Protein AF-A0A099CV75-F1 (afdb_monomer_lite)

Radius of gyration: 16.59 Å; chains: 1; bounding box: 44×40×40 Å

Foldseek 3Di:
DVVVVVVVVVVVVQLVVLLVVLLVLLVLLLVLCCVVVVFDWDSVLSSVLSSVLSSVVVVVVVVCCVVPPPVQDDQPVVNVVDPVSVVVVVVSLVSQLVSQQPRIATPVRHTDDSVSSNVSSVVVVVVVCVVSVVVPD

Secondary structure (DSSP, 8-state):
-HHHHHHHHHHHHHHHHHHHHHHHHHHHHHHHHHHHH-S---HHHHHHHHHHHHHHHHHHHHHHHHHH-GGG---HHHHTTSHHHHHHHHHHHHHHHHHHHHH-B-TTSSBPPHHHHHHHHHHHHHHHHHHHHHTT-

Sequence (137 aa):
MSSLLAISSSLVYLILADSVVALLLALICWGLLRWNTRCPVPFNRVYLACLLWALAASAVTLGLISLGGKQAVGPGHQLLASGWIRVAVLLDMLLGVALLWRLVPRGDGHRITLGNACLCVGVIAVLALIPLAGFSR

pLDDT: mean 82.88, std 13.22, range [44.44, 95.56]

Organism: NCBI:txid1543381

Structure (mmCIF, N/CA/C/O backbone):
data_AF-A0A099CV75-F1
#
_entry.id   AF-A0A099CV75-F1
#
loop_
_atom_site.group_PDB
_atom_site.id
_atom_site.type_symbol
_atom_site.label_atom_id
_atom_site.label_alt_id
_atom_site.label_comp_id
_atom_site.label_asym_id
_atom_site.label_entity_id
_atom_site.label_seq_id
_atom_site.pdbx_PDB_ins_code
_atom_site.Cartn_x
_atom_site.Cartn_y
_atom_site.Cartn_z
_atom_site.occupancy
_atom_site.B_iso_or_equiv
_atom_site.auth_seq_id
_atom_site.auth_comp_id
_atom_site.auth_asym_id
_atom_site.auth_atom_id
_atom_site.pdbx_PDB_model_num
ATOM 1 N N . MET A 1 1 ? 28.581 -16.524 -0.856 1.00 60.50 1 MET A N 1
ATOM 2 C CA . MET A 1 1 ? 28.600 -15.737 0.402 1.00 60.50 1 MET A CA 1
ATOM 3 C C . MET A 1 1 ? 28.364 -14.248 0.158 1.00 60.50 1 MET A C 1
ATOM 5 O O . MET A 1 1 ? 27.519 -13.678 0.833 1.00 60.50 1 MET A O 1
ATOM 9 N N . SER A 1 2 ? 29.005 -13.635 -0.842 1.00 80.88 2 SER A N 1
ATOM 10 C CA . SER A 1 2 ? 28.779 -12.232 -1.239 1.00 80.88 2 SER A CA 1
ATOM 11 C C . SER A 1 2 ? 27.324 -11.899 -1.607 1.00 80.88 2 SER A C 1
ATOM 13 O O . SER A 1 2 ? 26.816 -10.863 -1.192 1.00 80.88 2 SER A O 1
ATOM 15 N N . SER A 1 3 ? 26.620 -12.788 -2.314 1.00 84.94 3 SER A N 1
ATOM 16 C CA . SER A 1 3 ? 25.240 -12.536 -2.765 1.00 84.94 3 SER A CA 1
ATOM 17 C C . SER A 1 3 ? 24.230 -12.428 -1.618 1.00 84.94 3 SER A C 1
ATOM 19 O O . SER A 1 3 ? 23.338 -11.590 -1.666 1.00 84.94 3 SER A O 1
ATOM 21 N N . LEU A 1 4 ? 24.387 -13.232 -0.561 1.00 87.12 4 LEU A N 1
ATOM 22 C CA . LEU A 1 4 ? 23.509 -13.179 0.615 1.00 87.12 4 LEU A CA 1
ATOM 23 C C . LEU A 1 4 ? 23.704 -11.877 1.400 1.00 87.12 4 LEU A C 1
ATOM 25 O O . LEU A 1 4 ? 22.722 -11.242 1.783 1.00 87.12 4 LEU A O 1
ATOM 29 N N . LEU A 1 5 ? 24.957 -11.436 1.572 1.00 89.56 5 LEU A N 1
ATOM 30 C CA . LEU A 1 5 ? 25.247 -10.134 2.175 1.00 89.56 5 LEU A CA 1
ATOM 31 C C . LEU A 1 5 ? 24.641 -8.993 1.349 1.00 89.56 5 LEU A C 1
ATOM 33 O O . LEU A 1 5 ? 23.965 -8.136 1.912 1.00 89.56 5 LEU A O 1
ATOM 37 N N . ALA A 1 6 ? 24.815 -9.016 0.026 1.00 88.62 6 ALA A N 1
ATOM 38 C CA . ALA A 1 6 ? 24.278 -7.985 -0.859 1.00 88.62 6 ALA A CA 1
ATOM 39 C C . ALA A 1 6 ? 22.741 -7.904 -0.807 1.00 88.62 6 ALA A C 1
ATOM 41 O O . ALA A 1 6 ? 22.189 -6.808 -0.692 1.00 88.62 6 ALA A O 1
ATOM 42 N N . ILE A 1 7 ? 22.050 -9.052 -0.824 1.00 89.12 7 ILE A N 1
ATOM 43 C CA . ILE A 1 7 ? 20.584 -9.103 -0.720 1.00 89.12 7 ILE A CA 1
ATOM 44 C C . ILE A 1 7 ? 20.132 -8.573 0.641 1.00 89.12 7 ILE A C 1
ATOM 46 O O . ILE A 1 7 ? 19.272 -7.701 0.690 1.00 89.12 7 ILE A O 1
ATOM 50 N N . SER A 1 8 ? 20.735 -9.044 1.738 1.00 89.81 8 SER A N 1
ATOM 51 C CA . SER A 1 8 ? 20.357 -8.614 3.092 1.00 89.81 8 SER A CA 1
ATOM 52 C C . SER A 1 8 ? 20.574 -7.114 3.319 1.00 89.81 8 SER A C 1
ATOM 54 O O . SER A 1 8 ? 19.682 -6.438 3.825 1.00 89.81 8 SER A O 1
ATOM 56 N N . SER A 1 9 ? 21.707 -6.568 2.870 1.00 90.88 9 SER A N 1
ATOM 57 C CA . SER A 1 9 ? 22.010 -5.138 2.962 1.00 90.88 9 SER A CA 1
ATOM 58 C C . SER A 1 9 ? 21.027 -4.294 2.147 1.00 90.88 9 SER A C 1
ATOM 60 O O . SER A 1 9 ? 20.534 -3.282 2.644 1.00 90.88 9 SER A O 1
ATOM 62 N N . SER A 1 10 ? 20.673 -4.745 0.940 1.00 86.69 10 SER A N 1
ATOM 63 C CA . SER A 1 10 ? 19.683 -4.063 0.097 1.00 86.69 10 SER A CA 1
ATOM 64 C C . SER A 1 10 ? 18.287 -4.091 0.723 1.00 86.69 10 SER A C 1
ATOM 66 O O . SER A 1 10 ? 17.586 -3.084 0.708 1.00 86.69 10 SER A O 1
ATOM 68 N N . LEU A 1 11 ? 17.893 -5.217 1.328 1.00 87.38 11 LEU A N 1
ATOM 69 C CA . LEU A 1 11 ? 16.610 -5.368 2.023 1.00 87.38 11 LEU A CA 1
ATOM 70 C C . LEU A 1 11 ? 16.507 -4.421 3.222 1.00 87.38 11 LEU A C 1
ATOM 72 O O . LEU A 1 11 ? 15.498 -3.743 3.392 1.00 87.38 11 LEU A O 1
ATOM 76 N N . VAL A 1 12 ? 17.573 -4.335 4.021 1.00 92.00 12 VAL A N 1
ATOM 77 C CA . VAL A 1 12 ? 17.652 -3.401 5.151 1.00 92.00 12 VAL A CA 1
ATOM 78 C C . VAL A 1 12 ? 17.556 -1.959 4.657 1.00 92.00 12 VAL A C 1
ATOM 80 O O . VAL A 1 12 ? 16.776 -1.186 5.205 1.00 92.00 12 VAL A O 1
ATOM 83 N N . TYR A 1 13 ? 18.283 -1.605 3.596 1.00 90.31 13 TYR A N 1
ATOM 84 C CA . TYR A 1 13 ? 18.211 -0.267 3.011 1.00 90.31 13 TYR A CA 1
ATOM 85 C C . TYR A 1 13 ? 16.791 0.091 2.553 1.00 90.31 13 TYR A C 1
ATOM 87 O O . TYR A 1 13 ? 16.309 1.176 2.875 1.00 90.31 13 TYR A O 1
ATOM 95 N N . LEU A 1 14 ? 16.101 -0.830 1.871 1.00 87.00 14 LEU A N 1
ATOM 96 C CA . LEU A 1 14 ? 14.718 -0.623 1.436 1.00 87.00 14 LEU A CA 1
ATOM 97 C C . LEU A 1 14 ? 13.782 -0.392 2.617 1.00 87.00 14 LEU A C 1
ATOM 99 O O . LEU A 1 14 ? 13.032 0.576 2.616 1.00 87.00 14 LEU A O 1
ATOM 103 N N . ILE A 1 15 ? 13.888 -1.213 3.664 1.00 91.50 15 ILE A N 1
ATOM 104 C CA . ILE A 1 15 ? 13.067 -1.058 4.869 1.00 91.50 15 ILE A CA 1
ATOM 105 C C . ILE A 1 15 ? 13.304 0.305 5.529 1.00 91.50 15 ILE A C 1
ATOM 107 O O . ILE A 1 15 ? 12.344 0.961 5.931 1.00 91.50 15 ILE A O 1
ATOM 111 N N . LEU A 1 16 ? 14.560 0.752 5.640 1.00 91.62 16 LEU A N 1
ATOM 112 C CA . LEU A 1 16 ? 14.860 2.063 6.219 1.00 91.62 16 LEU A CA 1
ATOM 113 C C . LEU A 1 16 ? 14.316 3.211 5.362 1.00 91.62 16 LEU A C 1
ATOM 115 O O . LEU A 1 16 ? 13.737 4.149 5.913 1.00 91.62 16 LEU A O 1
ATOM 119 N N . ALA A 1 17 ? 14.487 3.140 4.042 1.00 88.06 17 ALA A N 1
ATOM 120 C CA . ALA A 1 17 ? 13.997 4.162 3.125 1.00 88.06 17 ALA A CA 1
ATOM 121 C C . ALA A 1 17 ? 12.459 4.248 3.145 1.00 88.06 17 ALA A C 1
ATOM 123 O O . ALA A 1 17 ? 11.900 5.333 3.328 1.00 88.06 17 ALA A O 1
ATOM 124 N N . ASP A 1 18 ? 11.778 3.103 3.049 1.00 90.94 18 ASP A N 1
ATOM 125 C CA . ASP A 1 18 ? 10.316 3.026 3.075 1.00 90.94 18 ASP A CA 1
ATOM 126 C C . ASP A 1 18 ? 9.734 3.398 4.442 1.00 90.94 18 ASP A C 1
ATOM 128 O O . ASP A 1 18 ? 8.623 3.910 4.509 1.00 90.94 18 ASP A O 1
ATOM 132 N N . SER A 1 19 ? 10.474 3.225 5.541 1.00 92.44 19 SER A N 1
ATOM 133 C CA . SER A 1 19 ? 10.004 3.582 6.886 1.00 92.44 19 SER A CA 1
ATOM 134 C C . SER A 1 19 ? 9.641 5.064 7.023 1.00 92.44 19 SER A C 1
ATOM 136 O O . SER A 1 19 ? 8.613 5.398 7.619 1.00 92.44 19 SER A O 1
ATOM 138 N N . VAL A 1 20 ? 10.441 5.961 6.437 1.00 92.00 20 VAL A N 1
ATOM 139 C CA . VAL A 1 20 ? 10.190 7.412 6.491 1.00 92.00 20 VAL A CA 1
ATOM 140 C C . VAL A 1 20 ? 8.949 7.772 5.674 1.00 92.00 20 VAL A C 1
ATOM 142 O O . VAL A 1 20 ? 8.083 8.512 6.144 1.00 92.00 20 VAL A O 1
ATOM 145 N N . VAL A 1 21 ? 8.831 7.206 4.471 1.00 89.06 21 VAL A N 1
ATOM 146 C CA . VAL A 1 21 ? 7.671 7.403 3.590 1.00 89.06 21 VAL A CA 1
ATOM 147 C C . VAL A 1 21 ? 6.406 6.854 4.251 1.00 89.06 21 VAL A C 1
ATOM 149 O O . VAL A 1 21 ? 5.396 7.552 4.356 1.00 89.06 21 VAL A O 1
ATOM 152 N N . ALA A 1 22 ? 6.480 5.637 4.785 1.00 92.75 22 ALA A N 1
ATOM 153 C CA . ALA A 1 22 ? 5.396 4.983 5.501 1.00 92.75 22 ALA A CA 1
ATOM 154 C C . ALA A 1 22 ? 4.940 5.783 6.722 1.00 92.75 22 ALA A C 1
ATOM 156 O O . ALA A 1 22 ? 3.741 5.841 6.983 1.00 92.75 22 ALA A O 1
ATOM 157 N N . LEU A 1 23 ? 5.854 6.435 7.449 1.00 94.25 23 LEU A N 1
ATOM 158 C CA . LEU A 1 23 ? 5.511 7.288 8.587 1.00 94.25 23 LEU A CA 1
ATOM 159 C C . LEU A 1 23 ? 4.646 8.482 8.162 1.00 94.25 23 LEU A C 1
ATOM 161 O O . LEU A 1 23 ? 3.630 8.762 8.802 1.00 94.25 23 LEU A O 1
ATOM 165 N N . LEU A 1 24 ? 5.011 9.158 7.069 1.00 93.06 24 LEU A N 1
ATOM 166 C CA . LEU A 1 24 ? 4.239 10.282 6.529 1.00 93.06 24 LEU A CA 1
ATOM 167 C C . LEU A 1 24 ? 2.852 9.826 6.059 1.00 93.06 24 LEU A C 1
ATOM 169 O O . LEU A 1 24 ? 1.839 10.418 6.438 1.00 93.06 24 LEU A O 1
ATOM 173 N N . LEU A 1 25 ? 2.796 8.725 5.304 1.00 92.62 25 LEU A N 1
ATOM 174 C CA . LEU A 1 25 ? 1.543 8.107 4.860 1.00 92.62 25 LEU A CA 1
ATOM 175 C C . LEU A 1 25 ? 0.661 7.704 6.050 1.00 92.62 25 LEU A C 1
ATOM 177 O O . LEU A 1 25 ? -0.554 7.914 6.035 1.00 92.62 25 LEU A O 1
ATOM 181 N N . ALA A 1 26 ? 1.269 7.148 7.099 1.00 94.56 26 ALA A N 1
ATOM 182 C CA . ALA A 1 26 ? 0.583 6.729 8.311 1.00 94.56 26 ALA A CA 1
ATOM 183 C C . ALA A 1 26 ? 0.017 7.909 9.100 1.00 94.56 26 ALA A C 1
ATOM 185 O O . ALA A 1 26 ? -1.105 7.805 9.586 1.00 94.56 26 ALA A O 1
ATOM 186 N N . LEU A 1 27 ? 0.736 9.031 9.201 1.00 95.56 27 LEU A N 1
ATOM 187 C CA . LEU A 1 27 ? 0.236 10.253 9.844 1.00 95.56 27 LEU A CA 1
ATOM 188 C C . LEU A 1 27 ? -1.013 10.788 9.136 1.00 95.56 27 LEU A C 1
ATOM 190 O O . LEU A 1 27 ? -2.009 11.091 9.797 1.00 95.56 27 LEU A O 1
ATOM 194 N N . ILE A 1 28 ? -0.990 10.828 7.800 1.00 93.94 28 ILE A N 1
ATOM 195 C CA . ILE A 1 28 ? -2.134 11.251 6.981 1.00 93.94 28 ILE A CA 1
ATOM 196 C C . ILE A 1 28 ? -3.312 10.292 7.181 1.00 93.94 28 ILE A C 1
ATOM 198 O O . ILE A 1 28 ? -4.409 10.723 7.542 1.00 93.94 28 ILE A O 1
ATOM 202 N N . CYS A 1 29 ? -3.088 8.985 7.001 1.00 93.69 29 CYS A N 1
ATOM 203 C CA . CYS A 1 29 ? -4.129 7.971 7.168 1.00 93.69 29 CYS A CA 1
ATOM 204 C C . CYS A 1 29 ? -4.730 8.007 8.567 1.00 93.69 29 CYS A C 1
ATOM 206 O O . CYS A 1 29 ? -5.948 8.013 8.713 1.00 93.69 29 CYS A O 1
ATOM 208 N N . TRP A 1 30 ? -3.889 8.041 9.598 1.00 94.56 30 TRP A N 1
ATOM 209 C CA . TRP A 1 30 ? -4.324 8.040 10.987 1.00 94.56 30 TRP A CA 1
ATOM 210 C C . TRP A 1 30 ? -5.151 9.282 11.321 1.00 94.56 30 TRP A C 1
ATOM 212 O O . TRP A 1 30 ? -6.213 9.153 11.934 1.00 94.56 30 TRP A O 1
ATOM 222 N N . GLY A 1 31 ? -4.722 10.463 10.863 1.00 93.19 31 GLY A N 1
ATOM 223 C CA . GLY A 1 31 ? -5.483 11.703 11.008 1.00 93.19 31 GLY A CA 1
ATOM 224 C C . GLY A 1 31 ? -6.859 11.616 10.344 1.00 93.19 31 GLY A C 1
ATOM 225 O O . GLY A 1 31 ? -7.872 11.879 10.994 1.00 93.19 31 GLY A O 1
ATOM 226 N N . LEU A 1 32 ? -6.913 11.161 9.087 1.00 93.62 32 LEU A N 1
ATOM 227 C CA . LEU A 1 32 ? -8.161 10.976 8.333 1.00 93.62 32 LEU A CA 1
ATOM 228 C C . LEU A 1 32 ? -9.095 9.956 8.991 1.00 93.62 32 LEU A C 1
ATOM 230 O O . LEU A 1 32 ? -10.289 10.209 9.154 1.00 93.62 32 LEU A O 1
ATOM 234 N N . LEU A 1 33 ? -8.555 8.808 9.398 1.00 91.62 33 LEU A N 1
ATOM 235 C CA . LEU A 1 33 ? -9.298 7.739 10.054 1.00 91.62 33 LEU A CA 1
ATOM 236 C C . LEU A 1 33 ? -9.890 8.217 11.375 1.00 91.62 33 LEU A C 1
ATOM 238 O O . LEU A 1 33 ? -11.076 8.001 11.618 1.00 91.62 33 LEU A O 1
ATOM 242 N N . ARG A 1 34 ? -9.105 8.904 12.208 1.00 90.62 34 ARG A N 1
ATOM 243 C CA . ARG A 1 34 ? -9.583 9.451 13.482 1.00 90.62 34 ARG A CA 1
ATOM 244 C C . ARG A 1 34 ? -10.631 10.543 13.270 1.00 90.62 34 ARG A C 1
ATOM 246 O O . ARG A 1 34 ? -11.625 10.572 13.992 1.00 90.62 34 ARG A O 1
ATOM 253 N N . TRP A 1 35 ? -10.444 11.397 12.265 1.00 91.31 35 TRP A N 1
ATOM 254 C CA . TRP A 1 35 ? -11.399 12.449 11.921 1.00 91.3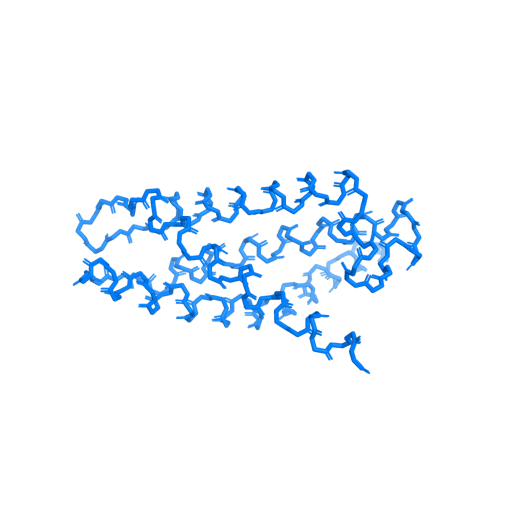1 35 TRP A CA 1
ATOM 255 C C . TRP A 1 35 ? -12.746 11.882 11.464 1.00 91.31 35 TRP A C 1
ATOM 257 O O . TRP A 1 35 ? -13.793 12.287 11.965 1.00 91.31 35 TRP A O 1
ATOM 267 N N . ASN A 1 36 ? -12.716 10.915 10.547 1.00 88.81 36 ASN A N 1
ATOM 268 C CA . ASN A 1 36 ? -13.912 10.373 9.911 1.00 88.81 36 ASN A CA 1
ATOM 269 C C . ASN A 1 36 ? -14.639 9.348 10.796 1.00 88.81 36 ASN A C 1
ATOM 271 O O . ASN A 1 36 ? -15.863 9.316 10.855 1.00 88.81 36 ASN A O 1
ATOM 275 N N . THR A 1 37 ? -13.896 8.503 11.516 1.00 85.88 37 THR A N 1
ATOM 276 C CA . THR A 1 37 ? -14.510 7.492 12.390 1.00 85.88 37 THR A CA 1
ATOM 277 C C . THR A 1 37 ? -14.874 8.022 13.768 1.00 85.88 37 THR A C 1
ATOM 279 O O . THR A 1 37 ? -15.681 7.379 14.426 1.00 85.88 37 THR A O 1
ATOM 282 N N . ARG A 1 38 ? -14.283 9.146 14.210 1.00 86.00 38 ARG A N 1
ATOM 283 C CA . ARG A 1 38 ? -14.387 9.697 15.577 1.00 86.00 38 ARG A CA 1
ATOM 284 C C . ARG A 1 38 ? -14.005 8.710 16.697 1.00 86.00 38 ARG A C 1
ATOM 286 O O . ARG A 1 38 ? -14.180 9.029 17.868 1.00 86.00 38 ARG A O 1
ATOM 293 N N . CYS A 1 39 ? -13.412 7.565 16.354 1.00 83.56 39 CYS A N 1
ATOM 294 C CA . CYS A 1 39 ? -12.979 6.523 17.283 1.00 83.56 39 CYS A CA 1
ATOM 295 C C . CYS A 1 39 ? -11.450 6.532 17.448 1.00 83.56 39 CYS A C 1
ATOM 297 O O . CYS A 1 39 ? -10.725 6.994 16.555 1.00 83.56 39 CYS A O 1
ATOM 299 N N . PRO A 1 40 ? -10.918 5.989 18.559 1.00 85.25 40 PRO A N 1
ATOM 30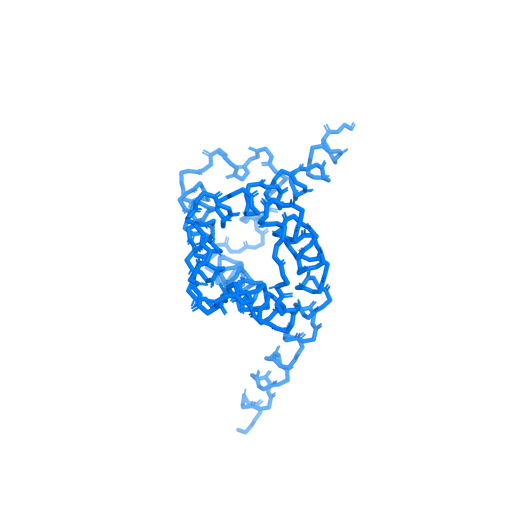0 C CA . PRO A 1 40 ? -9.485 5.783 18.692 1.00 85.25 40 PRO A CA 1
ATOM 301 C C . PRO A 1 40 ? -9.020 4.724 17.685 1.00 85.25 40 PRO A C 1
ATOM 303 O O . PRO A 1 40 ? -9.560 3.622 17.620 1.00 85.25 40 PRO A O 1
ATOM 306 N N . VAL A 1 41 ? -8.009 5.065 16.887 1.00 87.00 41 VAL A N 1
ATOM 307 C CA . VAL A 1 41 ? -7.372 4.151 15.930 1.00 87.00 41 VAL A CA 1
ATOM 308 C C . VAL A 1 41 ? -5.909 3.986 16.341 1.00 87.00 41 VAL A C 1
ATOM 310 O O . VAL A 1 41 ? -5.216 4.995 16.514 1.00 87.00 41 VAL A O 1
ATOM 313 N N . PRO A 1 42 ? -5.409 2.752 16.527 1.00 90.94 42 PRO A N 1
ATOM 314 C CA . PRO A 1 42 ? -4.035 2.532 16.957 1.00 90.94 42 PRO A CA 1
ATOM 315 C C . PRO A 1 42 ? -3.056 2.899 15.837 1.00 90.94 42 PRO A C 1
ATOM 317 O O . PRO A 1 42 ? -3.004 2.231 14.803 1.00 90.94 42 PRO A O 1
ATOM 320 N N . PHE A 1 43 ? -2.238 3.930 16.070 1.00 91.88 43 PHE A N 1
ATOM 321 C CA . PHE A 1 43 ? -1.243 4.413 15.105 1.00 91.88 43 PHE A CA 1
ATOM 322 C C . PHE A 1 43 ? -0.310 3.295 14.624 1.00 91.88 43 PHE A C 1
ATOM 324 O O . PHE A 1 43 ? -0.063 3.181 13.432 1.00 91.88 43 PHE A O 1
ATOM 331 N N . ASN A 1 44 ? 0.115 2.401 15.523 1.00 93.88 44 ASN A N 1
ATOM 332 C CA . ASN A 1 44 ? 1.002 1.282 15.193 1.00 93.88 44 ASN A CA 1
ATOM 333 C C . ASN A 1 44 ? 0.442 0.367 14.080 1.00 93.88 44 ASN A C 1
ATOM 335 O O . ASN A 1 44 ? 1.176 -0.081 13.205 1.00 93.88 44 ASN A O 1
ATOM 339 N N . ARG A 1 45 ? -0.876 0.115 14.072 1.00 92.06 45 ARG A N 1
ATOM 340 C CA . ARG A 1 45 ? -1.518 -0.720 13.039 1.00 92.06 45 ARG A CA 1
ATOM 341 C C . ARG A 1 45 ? -1.619 0.007 11.702 1.00 92.06 45 ARG A C 1
ATOM 343 O O . ARG A 1 45 ? -1.428 -0.618 10.665 1.00 92.06 45 ARG A O 1
ATOM 350 N N . VAL A 1 46 ? -1.896 1.311 11.739 1.00 94.19 46 VAL A N 1
ATOM 351 C CA . VAL A 1 46 ? -1.912 2.162 10.541 1.00 94.19 46 VAL A CA 1
ATOM 352 C C . VAL A 1 46 ? -0.512 2.242 9.940 1.00 94.19 46 VAL A C 1
ATOM 354 O O . VAL A 1 46 ? -0.350 2.022 8.747 1.00 94.19 46 VAL A O 1
ATOM 357 N N . TYR A 1 47 ? 0.501 2.469 10.775 1.00 95.19 47 TYR A N 1
ATOM 358 C CA . TYR A 1 47 ? 1.898 2.496 10.365 1.00 95.19 47 TYR A CA 1
ATOM 359 C C . TYR A 1 47 ? 2.333 1.179 9.725 1.00 95.19 47 TYR A C 1
ATOM 361 O O . TYR A 1 47 ? 2.864 1.196 8.621 1.00 95.19 47 TYR A O 1
ATOM 369 N N . LEU A 1 48 ? 2.032 0.037 10.351 1.00 94.38 48 LEU A N 1
ATOM 370 C CA . LEU A 1 48 ? 2.357 -1.270 9.782 1.00 94.38 48 LEU A CA 1
ATOM 371 C C . LEU A 1 48 ? 1.671 -1.504 8.425 1.00 94.38 48 LEU A C 1
ATOM 373 O O . LEU A 1 48 ? 2.300 -2.026 7.509 1.00 94.38 48 LEU A O 1
ATOM 377 N N . ALA A 1 49 ? 0.409 -1.095 8.269 1.00 94.69 49 ALA A N 1
ATOM 378 C CA . ALA A 1 49 ? -0.292 -1.192 6.989 1.00 94.69 49 ALA A CA 1
ATOM 379 C C . ALA A 1 49 ? 0.357 -0.308 5.907 1.00 94.69 49 ALA A C 1
ATOM 381 O O . ALA A 1 49 ? 0.594 -0.786 4.799 1.00 94.69 49 ALA A O 1
ATOM 382 N N . CYS A 1 50 ? 0.696 0.942 6.237 1.00 95.06 50 CYS A N 1
ATOM 383 C CA . CYS A 1 50 ? 1.385 1.854 5.322 1.00 95.06 50 CYS A CA 1
ATOM 384 C C . CYS A 1 50 ? 2.803 1.381 4.979 1.00 95.06 50 CYS A C 1
ATOM 386 O O . CYS A 1 50 ? 3.225 1.540 3.841 1.00 95.06 50 CYS A O 1
ATOM 388 N N . LEU A 1 51 ? 3.523 0.770 5.924 1.00 94.19 51 LEU A N 1
ATOM 389 C CA . LEU A 1 51 ? 4.859 0.217 5.697 1.00 94.19 51 LEU A CA 1
ATOM 390 C C . LEU A 1 51 ? 4.820 -0.959 4.722 1.00 94.19 51 LEU A C 1
ATOM 392 O O . LEU A 1 51 ? 5.606 -1.001 3.782 1.00 94.19 51 LEU A O 1
ATOM 396 N N . LEU A 1 52 ? 3.887 -1.895 4.918 1.00 95.06 52 LEU A N 1
ATOM 397 C CA . LEU A 1 52 ? 3.706 -3.015 3.994 1.00 95.06 52 LEU A CA 1
ATOM 398 C C . LEU A 1 52 ? 3.281 -2.540 2.605 1.00 95.06 52 LEU A C 1
ATOM 400 O O . LEU A 1 52 ? 3.713 -3.113 1.608 1.00 95.06 52 LEU A O 1
ATOM 404 N N . TRP A 1 53 ? 2.458 -1.494 2.540 1.00 95.31 53 TRP A N 1
ATOM 405 C CA . TRP A 1 53 ? 2.057 -0.906 1.271 1.00 95.31 53 TRP A CA 1
ATOM 406 C C . TRP A 1 53 ? 3.242 -0.232 0.563 1.00 95.31 53 TRP A C 1
ATOM 408 O O . TRP A 1 53 ? 3.482 -0.523 -0.604 1.00 95.31 53 TRP A O 1
ATOM 418 N N . ALA A 1 54 ? 4.039 0.572 1.273 1.00 92.69 54 ALA A N 1
ATOM 419 C CA . ALA A 1 54 ? 5.232 1.222 0.727 1.00 92.69 54 ALA A CA 1
ATOM 420 C C . ALA A 1 54 ? 6.271 0.202 0.226 1.00 92.69 54 ALA A C 1
ATOM 422 O O . ALA A 1 54 ? 6.724 0.298 -0.911 1.00 92.69 54 ALA A O 1
ATOM 423 N N . LEU A 1 55 ? 6.548 -0.845 1.013 1.00 92.38 55 LEU A N 1
ATOM 424 C CA . LEU A 1 55 ? 7.440 -1.941 0.613 1.00 92.38 55 LEU A CA 1
ATOM 425 C C . LEU A 1 55 ? 6.940 -2.692 -0.627 1.00 92.38 55 LEU A C 1
ATOM 427 O O . LEU A 1 55 ? 7.733 -3.117 -1.465 1.00 92.38 55 LEU A O 1
ATOM 431 N N . ALA A 1 56 ? 5.625 -2.882 -0.758 1.00 91.25 56 ALA A N 1
ATOM 432 C CA . ALA A 1 56 ? 5.059 -3.504 -1.948 1.00 91.25 56 ALA A CA 1
ATOM 433 C C . ALA A 1 56 ? 5.213 -2.597 -3.178 1.00 91.25 56 ALA A C 1
ATOM 435 O O . ALA A 1 56 ? 5.638 -3.068 -4.234 1.00 91.25 56 ALA A O 1
ATOM 436 N N . ALA A 1 57 ? 4.941 -1.298 -3.031 1.00 87.62 57 ALA A N 1
ATOM 437 C CA . ALA A 1 57 ? 5.120 -0.315 -4.093 1.00 87.62 57 ALA A CA 1
ATOM 438 C C . ALA A 1 57 ? 6.592 -0.208 -4.534 1.00 87.62 57 ALA A C 1
ATOM 440 O O . ALA A 1 57 ? 6.884 -0.183 -5.736 1.00 87.62 57 ALA A O 1
ATOM 441 N N . SER A 1 58 ? 7.538 -0.208 -3.588 1.00 87.25 58 SER A N 1
ATOM 442 C CA . SER A 1 58 ? 8.972 -0.163 -3.883 1.00 87.25 58 SER A CA 1
ATOM 443 C C . SER A 1 58 ? 9.456 -1.448 -4.560 1.00 87.25 58 SER A C 1
ATOM 445 O O . SER A 1 58 ? 10.166 -1.370 -5.566 1.00 87.25 58 SER A O 1
ATOM 447 N N . ALA A 1 59 ? 8.990 -2.621 -4.116 1.00 86.69 59 ALA A N 1
ATOM 448 C CA . ALA A 1 59 ? 9.277 -3.903 -4.761 1.00 86.69 59 ALA A CA 1
ATOM 449 C C . ALA A 1 59 ? 8.767 -3.960 -6.212 1.00 86.69 59 ALA A C 1
ATOM 451 O O . ALA A 1 59 ? 9.497 -4.393 -7.108 1.00 86.69 59 ALA A O 1
ATOM 452 N N . VAL A 1 60 ? 7.544 -3.480 -6.464 1.00 83.50 60 VAL A N 1
ATOM 453 C CA . VAL A 1 60 ? 6.978 -3.384 -7.819 1.00 83.50 60 VAL A CA 1
ATOM 454 C C . VAL A 1 60 ? 7.815 -2.436 -8.678 1.00 83.50 60 VAL A C 1
ATOM 456 O O . VAL A 1 60 ? 8.201 -2.796 -9.789 1.00 83.50 60 VAL A O 1
ATOM 459 N N . THR A 1 61 ? 8.167 -1.263 -8.151 1.00 79.56 61 THR A N 1
ATOM 460 C CA . THR A 1 61 ? 8.969 -0.258 -8.868 1.00 79.56 61 THR A CA 1
ATOM 461 C C . THR A 1 61 ? 10.353 -0.798 -9.243 1.00 79.56 61 THR A C 1
ATOM 463 O O . THR A 1 61 ? 10.779 -0.669 -10.391 1.00 79.56 61 THR A O 1
ATOM 466 N N . LEU A 1 62 ? 11.035 -1.471 -8.312 1.00 81.00 62 LEU A N 1
ATOM 467 C CA . LEU A 1 62 ? 12.304 -2.164 -8.563 1.00 81.00 62 LEU A CA 1
ATOM 468 C C . LEU A 1 62 ? 12.168 -3.242 -9.643 1.00 81.00 62 LEU A C 1
ATOM 470 O O . LEU A 1 62 ? 12.999 -3.307 -10.551 1.00 81.00 62 LEU A O 1
ATOM 474 N N . GLY A 1 63 ? 11.104 -4.049 -9.578 1.00 77.56 63 GLY A N 1
ATOM 475 C CA . GLY A 1 63 ? 10.790 -5.057 -10.588 1.00 77.56 63 GLY A CA 1
ATOM 476 C C . G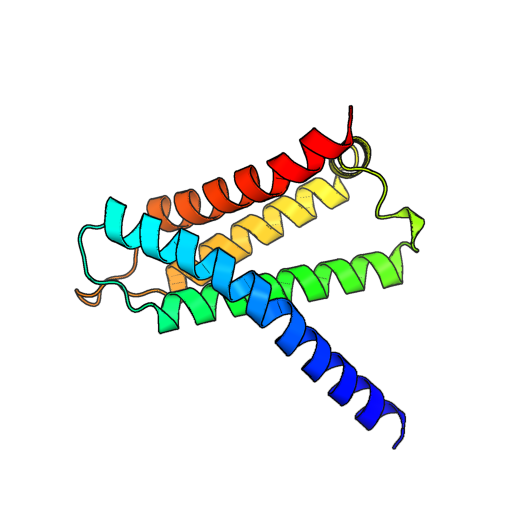LY A 1 63 ? 10.626 -4.444 -11.980 1.00 77.56 63 GLY A C 1
ATOM 477 O O . GLY A 1 63 ? 11.284 -4.879 -12.925 1.00 77.56 63 GLY A O 1
ATOM 478 N N . LEU A 1 64 ? 9.835 -3.375 -12.102 1.00 74.44 64 LEU A N 1
ATOM 479 C CA . LEU A 1 64 ? 9.643 -2.652 -13.364 1.00 74.44 64 LEU A CA 1
ATOM 480 C C . LEU A 1 64 ? 10.952 -2.077 -13.921 1.00 74.44 64 LEU A C 1
ATOM 482 O O . LEU A 1 64 ? 11.216 -2.231 -15.112 1.00 74.44 64 LEU A O 1
ATOM 486 N N . ILE A 1 65 ? 11.792 -1.466 -13.081 1.00 74.81 65 ILE A N 1
ATOM 487 C CA . ILE A 1 65 ? 13.095 -0.926 -13.506 1.00 74.81 65 ILE A CA 1
ATOM 488 C C . ILE A 1 65 ? 14.013 -2.048 -14.007 1.00 74.81 65 ILE A C 1
ATOM 490 O O . ILE A 1 65 ? 14.706 -1.873 -15.011 1.00 74.81 65 ILE A O 1
ATOM 494 N N . SER A 1 66 ? 14.006 -3.203 -13.334 1.00 77.75 66 SER A N 1
ATOM 495 C CA . SER A 1 66 ? 14.839 -4.349 -13.715 1.00 77.75 66 SER A CA 1
ATOM 496 C C . SER A 1 66 ? 14.424 -4.985 -15.047 1.00 77.75 66 SER A C 1
ATOM 498 O O . SER A 1 66 ? 15.288 -5.449 -15.787 1.00 77.75 66 SER A O 1
ATOM 500 N N . LEU A 1 67 ? 13.126 -4.964 -15.375 1.00 73.25 67 LEU A N 1
ATOM 501 C CA . LEU A 1 67 ? 12.572 -5.566 -16.592 1.00 73.25 67 LEU A CA 1
ATOM 502 C C . LEU A 1 67 ? 12.545 -4.598 -17.788 1.00 73.25 67 LEU A C 1
ATOM 504 O O . LEU A 1 67 ? 12.731 -5.030 -18.922 1.00 73.25 67 LEU A O 1
ATOM 508 N N . GLY A 1 68 ? 12.291 -3.305 -17.554 1.00 65.25 68 GLY A N 1
ATOM 509 C CA . GLY A 1 68 ? 12.063 -2.301 -18.603 1.00 65.25 68 GLY A CA 1
ATOM 510 C C . GLY A 1 68 ? 13.230 -1.345 -18.878 1.00 65.25 68 GLY A C 1
ATOM 511 O O . GLY A 1 68 ? 13.153 -0.548 -19.811 1.00 65.25 68 GLY A O 1
ATOM 512 N N . GLY A 1 69 ? 14.305 -1.392 -18.081 1.00 59.94 69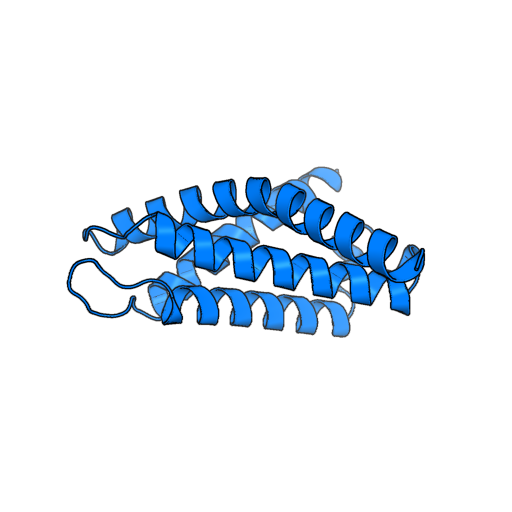 GLY A N 1
ATOM 513 C CA . GLY A 1 69 ? 15.406 -0.425 -18.144 1.00 59.94 69 GLY A CA 1
ATOM 514 C C . GLY A 1 69 ? 15.019 0.973 -17.623 1.00 59.94 69 GLY A C 1
ATOM 515 O O . GLY A 1 69 ? 13.848 1.294 -17.425 1.00 59.94 69 GLY A O 1
ATOM 516 N N . LYS A 1 70 ? 16.013 1.851 -17.401 1.00 57.94 70 LYS A N 1
ATOM 517 C CA . LYS A 1 70 ? 15.826 3.206 -16.816 1.00 57.94 70 LYS A CA 1
ATOM 518 C C . LYS A 1 70 ? 14.845 4.107 -17.590 1.00 57.94 70 LYS A C 1
ATOM 520 O O . LYS A 1 70 ? 14.386 5.104 -17.049 1.00 57.94 70 LYS A O 1
ATOM 525 N N . GLN A 1 71 ? 14.527 3.760 -18.837 1.00 54.69 71 GLN A N 1
ATOM 526 C CA . GLN A 1 71 ? 13.619 4.498 -19.722 1.00 54.69 71 GLN A CA 1
ATOM 527 C C . GLN A 1 71 ? 12.131 4.295 -19.387 1.00 54.69 71 GLN A C 1
ATOM 529 O O . GLN A 1 71 ? 11.301 5.081 -19.835 1.00 54.69 71 GLN A O 1
ATOM 534 N N . ALA A 1 72 ? 11.781 3.290 -18.575 1.00 53.94 72 ALA A N 1
ATOM 535 C CA . ALA A 1 72 ? 10.397 3.035 -18.165 1.00 53.94 72 ALA A CA 1
ATOM 536 C C . ALA A 1 72 ? 9.832 4.092 -17.188 1.00 53.94 72 ALA A C 1
ATOM 538 O O . ALA A 1 72 ? 8.619 4.167 -16.999 1.00 53.94 72 ALA A O 1
ATOM 539 N N . VAL A 1 73 ? 10.692 4.928 -16.590 1.00 56.47 73 VAL A N 1
ATOM 540 C CA . VAL A 1 73 ? 10.323 5.987 -15.634 1.00 56.47 73 VAL A CA 1
ATOM 541 C C . VAL A 1 73 ? 10.515 7.364 -16.293 1.00 56.47 73 VAL A C 1
ATOM 543 O O . VAL A 1 73 ? 11.364 8.155 -15.893 1.00 56.47 73 VAL A O 1
ATOM 546 N N . GLY A 1 74 ? 9.776 7.633 -17.375 1.00 55.34 74 GLY A N 1
ATOM 547 C CA . GLY A 1 74 ? 9.681 8.979 -17.969 1.00 55.34 74 GLY A CA 1
ATOM 548 C C . GLY A 1 74 ? 8.853 9.940 -17.093 1.00 55.34 74 GLY A C 1
ATOM 549 O O . GLY A 1 74 ? 8.252 9.495 -16.127 1.00 55.34 74 GLY A O 1
ATOM 550 N N . PRO A 1 75 ? 8.784 11.253 -17.371 1.00 55.09 75 PRO A N 1
ATOM 551 C CA . PRO A 1 75 ? 7.985 12.196 -16.577 1.00 55.09 75 PRO A CA 1
ATOM 552 C C . PRO A 1 75 ? 6.470 11.885 -16.613 1.00 55.09 75 PRO A C 1
ATOM 554 O O . PRO A 1 75 ? 5.939 11.384 -17.607 1.00 55.09 75 PRO A O 1
ATOM 557 N N . GLY A 1 76 ? 5.771 12.195 -15.510 1.00 55.66 76 GLY A N 1
ATOM 558 C CA . GLY A 1 76 ? 4.454 11.659 -15.101 1.00 55.66 76 GLY A CA 1
ATOM 559 C C . GLY A 1 76 ? 3.311 11.642 -16.129 1.00 55.66 76 GLY A C 1
ATOM 560 O O . GLY A 1 76 ? 2.425 10.794 -16.029 1.00 55.66 76 GLY A O 1
ATOM 561 N N . HIS A 1 77 ? 3.334 12.504 -17.148 1.00 50.69 77 HIS A N 1
ATOM 562 C CA . HIS A 1 77 ? 2.350 12.491 -18.238 1.00 50.69 77 HIS A CA 1
ATOM 563 C C . HIS A 1 77 ? 2.481 11.244 -19.136 1.00 50.69 77 HIS A C 1
ATOM 565 O O . HIS A 1 77 ? 1.468 10.659 -19.529 1.00 50.69 77 HIS A O 1
ATOM 571 N N . GLN A 1 78 ? 3.707 10.804 -19.433 1.00 54.69 78 GLN A N 1
ATOM 572 C CA . GLN A 1 78 ? 3.949 9.663 -20.323 1.00 54.69 78 GLN A CA 1
ATOM 573 C C . GLN A 1 78 ? 3.790 8.312 -19.608 1.00 54.69 78 GLN A C 1
ATOM 575 O O . GLN A 1 78 ? 3.439 7.325 -20.253 1.00 54.69 78 GLN A O 1
ATOM 580 N N . LEU A 1 79 ? 3.939 8.263 -18.276 1.00 57.56 79 LEU A N 1
ATOM 581 C CA . LEU A 1 79 ? 3.694 7.047 -17.485 1.00 57.56 79 LEU A CA 1
ATOM 582 C C . LEU A 1 79 ? 2.233 6.588 -17.590 1.00 57.56 79 LEU A C 1
ATOM 584 O O . LEU A 1 79 ? 1.958 5.434 -17.925 1.00 57.56 79 LEU A O 1
ATOM 588 N N . LEU A 1 80 ? 1.285 7.506 -17.367 1.00 63.28 80 LEU A N 1
ATOM 589 C CA . LEU A 1 80 ? -0.152 7.216 -17.426 1.00 63.28 80 LEU A CA 1
ATOM 590 C C . LEU A 1 80 ? -0.675 7.033 -18.858 1.00 63.28 80 LEU A C 1
ATOM 592 O O . LEU A 1 80 ? -1.838 6.673 -19.028 1.00 63.28 80 LEU A O 1
ATOM 596 N N . ALA A 1 81 ? 0.128 7.268 -19.897 1.00 64.69 81 ALA A N 1
ATOM 597 C CA . ALA A 1 81 ? -0.260 6.953 -21.272 1.00 64.69 81 ALA A CA 1
ATOM 598 C C . ALA A 1 81 ? -0.227 5.438 -21.541 1.00 64.69 81 ALA A C 1
ATOM 600 O O . ALA A 1 81 ? -0.990 4.939 -22.367 1.00 64.69 81 ALA A O 1
ATOM 601 N N . SER A 1 82 ? 0.608 4.691 -20.812 1.00 68.88 82 SER A N 1
ATOM 602 C CA . SER A 1 82 ? 0.723 3.244 -20.982 1.00 68.88 82 SER A CA 1
ATOM 603 C C . SER A 1 82 ? -0.361 2.482 -20.204 1.00 68.88 82 SER A C 1
ATOM 605 O O . SER A 1 82 ? -0.615 2.736 -19.023 1.00 68.88 82 SER A O 1
ATOM 607 N N . GLY A 1 83 ? -1.003 1.507 -20.857 1.00 76.69 83 GLY A N 1
ATOM 608 C CA . GLY A 1 83 ? -2.024 0.665 -20.217 1.00 76.69 83 GLY A CA 1
ATOM 609 C C . GLY A 1 83 ? -1.476 -0.155 -19.042 1.00 76.69 83 GLY A C 1
ATOM 610 O O . GLY A 1 83 ? -2.150 -0.301 -18.026 1.00 76.69 83 GLY A O 1
ATOM 611 N N . TRP A 1 84 ? -0.226 -0.615 -19.140 1.00 73.38 84 TRP A N 1
ATOM 612 C CA . TRP A 1 84 ? 0.434 -1.413 -18.102 1.00 73.38 84 TRP A CA 1
ATOM 613 C C . TRP A 1 84 ? 0.663 -0.638 -16.803 1.00 73.38 84 TRP A C 1
ATOM 615 O O . TRP A 1 84 ? 0.377 -1.161 -15.727 1.00 73.38 84 TRP A O 1
ATOM 625 N N . ILE A 1 85 ? 1.106 0.621 -16.885 1.00 74.69 85 ILE A N 1
ATOM 626 C CA . ILE A 1 85 ? 1.319 1.447 -15.690 1.00 74.69 85 ILE A CA 1
ATOM 627 C C . ILE A 1 85 ? -0.019 1.797 -15.032 1.00 74.69 85 ILE A C 1
ATOM 629 O O . ILE A 1 85 ? -0.108 1.781 -13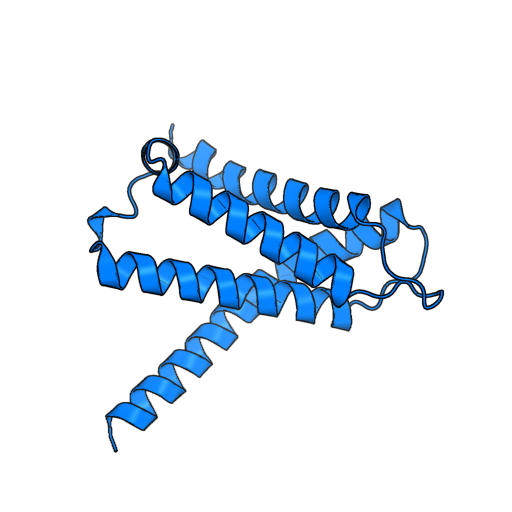.809 1.00 74.69 85 ILE A O 1
ATOM 633 N N . ARG A 1 86 ? -1.093 2.022 -15.804 1.00 80.06 86 ARG A N 1
ATOM 634 C CA . ARG A 1 86 ? -2.437 2.220 -15.226 1.00 80.06 86 ARG A CA 1
ATOM 635 C C . ARG A 1 86 ? -2.892 1.015 -14.412 1.00 80.06 86 ARG A C 1
ATOM 637 O O . ARG A 1 86 ? -3.381 1.188 -13.301 1.00 80.06 86 ARG A O 1
ATOM 644 N N . VAL A 1 87 ? -2.720 -0.193 -14.951 1.00 82.94 87 VAL A N 1
ATOM 645 C CA . VAL A 1 87 ? -3.071 -1.427 -14.235 1.00 82.94 87 VAL A CA 1
ATOM 646 C C . VAL A 1 87 ? -2.213 -1.583 -12.981 1.00 82.94 87 VAL A C 1
ATOM 648 O O . VAL A 1 87 ? -2.756 -1.878 -11.922 1.00 82.94 87 VAL A O 1
ATOM 651 N N . ALA A 1 88 ? -0.906 -1.318 -13.063 1.00 82.62 88 ALA A N 1
ATOM 652 C CA . ALA A 1 88 ? -0.017 -1.366 -11.903 1.00 82.62 88 ALA A CA 1
ATOM 653 C C . ALA A 1 88 ? -0.438 -0.375 -10.801 1.00 82.62 88 ALA A C 1
ATOM 655 O O . ALA A 1 88 ? -0.523 -0.761 -9.640 1.00 82.62 88 ALA A O 1
ATOM 656 N N . VAL A 1 89 ? -0.780 0.865 -11.163 1.00 84.00 89 VAL A N 1
ATOM 657 C CA . VAL A 1 89 ? -1.270 1.884 -10.218 1.00 84.00 89 VAL A CA 1
ATOM 658 C C . VAL A 1 89 ? -2.604 1.470 -9.594 1.00 84.00 89 VAL A C 1
ATOM 660 O O . VAL A 1 89 ? -2.793 1.620 -8.390 1.00 84.00 89 VAL A O 1
ATOM 663 N N . LEU A 1 90 ? -3.530 0.917 -10.381 1.00 89.00 90 LEU A N 1
ATOM 664 C CA . LEU A 1 90 ? -4.804 0.419 -9.855 1.00 89.00 90 LEU A CA 1
ATOM 665 C C . LEU A 1 90 ? -4.598 -0.738 -8.873 1.00 89.00 90 LEU A C 1
ATOM 667 O O . LEU A 1 90 ? -5.233 -0.764 -7.820 1.00 89.00 90 LEU A O 1
ATOM 671 N N . LEU A 1 91 ? -3.709 -1.679 -9.197 1.00 90.38 91 LEU A N 1
ATOM 672 C CA . LEU A 1 91 ? -3.369 -2.791 -8.310 1.00 90.38 91 LEU A CA 1
ATOM 673 C C . LEU A 1 91 ? -2.711 -2.303 -7.019 1.00 90.38 91 LEU A C 1
ATOM 675 O O . LEU A 1 91 ? -3.063 -2.798 -5.951 1.00 90.38 91 LEU A O 1
ATOM 679 N N . ASP A 1 92 ? -1.821 -1.315 -7.102 1.00 90.19 92 ASP A N 1
ATOM 680 C CA . ASP A 1 92 ? -1.206 -0.697 -5.928 1.00 90.19 92 ASP A CA 1
ATOM 681 C C . ASP A 1 92 ? -2.252 -0.030 -5.020 1.00 90.19 92 ASP A C 1
ATOM 683 O O . ASP A 1 92 ? -2.290 -0.289 -3.817 1.00 90.19 92 ASP A O 1
ATOM 687 N N . MET A 1 93 ? -3.188 0.734 -5.593 1.00 91.44 93 MET A N 1
ATOM 688 C CA . MET A 1 93 ? -4.283 1.328 -4.821 1.00 91.44 93 MET A CA 1
ATOM 689 C C . MET A 1 93 ? -5.165 0.265 -4.160 1.00 91.44 93 MET A C 1
ATOM 691 O O . MET A 1 93 ? -5.494 0.380 -2.979 1.00 91.44 93 MET A O 1
ATOM 695 N N . LEU A 1 94 ? -5.539 -0.787 -4.896 1.00 94.31 94 LEU A N 1
ATOM 696 C CA . LEU A 1 94 ? -6.328 -1.894 -4.349 1.00 94.31 94 LEU A CA 1
ATOM 697 C C . LEU A 1 94 ? -5.588 -2.602 -3.211 1.00 94.31 94 LEU A C 1
ATOM 699 O O . LEU A 1 94 ? -6.207 -2.951 -2.203 1.00 94.31 94 LEU A O 1
ATOM 703 N N . LEU A 1 95 ? -4.271 -2.770 -3.342 1.00 94.19 95 LEU A N 1
ATOM 704 C CA . LEU A 1 95 ? -3.425 -3.340 -2.304 1.00 94.19 95 LEU A CA 1
ATOM 705 C C . LEU A 1 95 ? -3.406 -2.451 -1.055 1.00 94.19 95 LEU A C 1
ATOM 707 O O . LEU A 1 95 ? -3.633 -2.957 0.045 1.00 94.19 95 LEU A O 1
ATOM 711 N N . GLY A 1 96 ? -3.223 -1.138 -1.215 1.00 92.88 96 GLY A N 1
ATOM 712 C CA . GLY A 1 96 ? -3.293 -0.174 -0.117 1.00 92.88 96 GLY A CA 1
ATOM 713 C C . GLY A 1 96 ? -4.633 -0.226 0.621 1.00 92.88 96 GLY A C 1
ATOM 714 O O . GLY A 1 96 ? -4.670 -0.297 1.854 1.00 92.88 96 GLY A O 1
ATOM 715 N N . VAL A 1 97 ? -5.744 -0.289 -0.124 1.00 94.94 97 VAL A N 1
ATOM 716 C CA . VAL A 1 97 ? -7.093 -0.402 0.453 1.00 94.94 97 VAL A CA 1
ATOM 717 C C . VAL A 1 97 ? -7.238 -1.716 1.214 1.00 94.94 97 VAL A C 1
ATOM 719 O O . VAL A 1 97 ? -7.716 -1.713 2.350 1.00 94.94 97 VAL A O 1
ATOM 722 N N . ALA A 1 98 ? -6.810 -2.835 0.626 1.00 94.06 98 ALA A N 1
ATOM 723 C CA . ALA A 1 98 ? -6.900 -4.152 1.244 1.00 94.06 98 ALA A CA 1
ATOM 724 C C . ALA A 1 98 ? -6.066 -4.246 2.532 1.00 94.06 98 ALA A C 1
ATOM 726 O O . ALA A 1 98 ? -6.545 -4.789 3.533 1.00 94.06 98 ALA A O 1
ATOM 727 N N . LEU A 1 99 ? -4.849 -3.691 2.532 1.00 93.44 99 LEU A N 1
ATOM 728 C CA . LEU A 1 99 ? -3.967 -3.647 3.698 1.00 93.44 99 LEU A CA 1
ATOM 729 C C . LEU A 1 99 ? -4.584 -2.814 4.820 1.00 93.44 99 LEU A C 1
ATOM 731 O O . LEU A 1 99 ? -4.724 -3.320 5.934 1.00 93.44 99 LEU A O 1
ATOM 735 N N . LEU A 1 100 ? -5.028 -1.586 4.535 1.00 92.62 100 LEU A N 1
ATOM 736 C CA . LEU A 1 100 ? -5.675 -0.733 5.534 1.00 92.62 100 LEU A CA 1
ATOM 737 C C . LEU A 1 100 ? -6.952 -1.378 6.080 1.00 92.62 100 LEU A C 1
ATOM 739 O O . LEU A 1 100 ? -7.133 -1.461 7.294 1.00 92.62 100 LEU A O 1
ATOM 743 N N . TRP A 1 101 ? -7.813 -1.898 5.204 1.00 93.31 101 TRP A N 1
ATOM 744 C CA . TRP A 1 101 ? -9.072 -2.531 5.599 1.00 93.31 101 TRP A CA 1
ATOM 745 C C . TRP A 1 101 ? -8.872 -3.782 6.468 1.00 93.31 101 TRP A C 1
ATOM 747 O O . TRP A 1 101 ? -9.661 -4.046 7.380 1.00 93.31 101 TRP A O 1
ATOM 757 N N . ARG A 1 102 ? -7.818 -4.564 6.205 1.00 92.19 102 ARG A N 1
ATOM 758 C CA . ARG A 1 102 ? -7.555 -5.821 6.918 1.00 92.19 102 ARG A CA 1
ATOM 759 C C . ARG A 1 102 ? -6.743 -5.641 8.198 1.00 92.19 102 ARG A C 1
ATOM 761 O O . ARG A 1 102 ? -6.992 -6.372 9.154 1.00 92.19 102 ARG A O 1
ATOM 768 N N . LEU A 1 103 ? -5.773 -4.728 8.211 1.00 90.38 103 LEU A N 1
ATOM 769 C CA . LEU A 1 103 ? -4.794 -4.595 9.297 1.00 90.38 103 LEU A CA 1
ATOM 770 C C . LEU A 1 103 ? -5.161 -3.527 10.328 1.00 90.38 103 LEU A C 1
ATOM 772 O O . LEU A 1 103 ? -4.643 -3.589 11.444 1.00 90.38 103 LEU A O 1
ATOM 776 N N . VAL A 1 104 ? -6.032 -2.570 9.987 1.00 88.69 104 VAL A N 1
ATOM 777 C CA . VAL A 1 104 ? -6.420 -1.472 10.882 1.00 88.69 104 VAL A CA 1
ATOM 778 C C . VAL A 1 104 ? -7.766 -1.779 11.551 1.00 88.69 104 VAL A C 1
ATOM 780 O O . VAL A 1 104 ? -8.823 -1.605 10.935 1.00 88.69 104 VAL A O 1
ATOM 783 N N . PRO A 1 105 ? -7.769 -2.222 12.821 1.00 84.00 105 PRO A N 1
ATOM 784 C CA . PRO A 1 105 ? -8.989 -2.274 13.614 1.00 84.00 105 PRO A CA 1
ATOM 785 C C . PRO A 1 105 ? -9.397 -0.862 14.062 1.00 84.00 105 PRO A C 1
ATOM 787 O O . PRO A 1 105 ? -8.553 0.008 14.293 1.00 84.00 105 PRO A O 1
ATOM 790 N N . ARG A 1 106 ? -10.700 -0.643 14.237 1.00 77.94 106 ARG A N 1
ATOM 791 C CA . ARG A 1 106 ? -11.230 0.457 15.052 1.00 77.94 106 ARG A CA 1
ATOM 792 C C . ARG A 1 106 ? -11.040 0.125 16.532 1.00 77.94 106 ARG A C 1
ATOM 794 O O . ARG A 1 106 ? -10.971 -1.046 16.903 1.00 77.94 106 ARG A O 1
ATOM 801 N N . GLY A 1 107 ? -11.009 1.156 17.375 1.00 69.00 107 GLY A N 1
ATOM 802 C CA . GLY A 1 107 ? -10.948 1.015 18.832 1.00 69.00 107 GLY A CA 1
ATOM 803 C C . GLY A 1 107 ? -12.059 0.143 19.421 1.00 69.00 107 GLY A C 1
ATOM 804 O O . GLY A 1 107 ? -11.822 -0.545 20.403 1.00 69.00 107 GLY A O 1
ATOM 805 N N . ASP A 1 108 ? -13.211 0.077 18.750 1.00 67.50 108 ASP A N 1
ATOM 806 C CA . ASP A 1 108 ? -14.367 -0.741 19.145 1.00 67.50 108 ASP A CA 1
ATOM 807 C C . ASP A 1 108 ? -14.250 -2.222 18.716 1.00 67.50 108 ASP A C 1
ATOM 809 O O . ASP A 1 108 ? -15.247 -2.940 18.642 1.00 67.50 108 ASP A O 1
ATOM 813 N N . GLY A 1 109 ? -13.059 -2.684 18.315 1.00 66.69 109 GLY A N 1
ATOM 814 C CA . GLY A 1 109 ? -12.793 -4.063 17.874 1.00 66.69 109 GLY A CA 1
ATOM 815 C C . GLY A 1 109 ? -13.301 -4.413 16.467 1.00 66.69 109 GLY A C 1
ATOM 816 O O . GLY A 1 109 ? -12.943 -5.455 15.918 1.00 66.69 109 GLY A O 1
ATOM 817 N N . HIS A 1 110 ? -14.087 -3.534 15.846 1.00 78.25 110 HIS A N 1
ATOM 818 C CA . HIS A 1 110 ? -14.609 -3.709 14.491 1.00 78.25 110 HIS A CA 1
ATOM 819 C C . HIS A 1 110 ? -13.609 -3.242 13.430 1.00 78.25 110 HIS A C 1
ATOM 821 O O . HIS A 1 110 ? -12.767 -2.381 13.674 1.00 78.25 110 HIS A O 1
ATOM 827 N N . ARG A 1 111 ? -13.704 -3.772 12.209 1.00 79.81 111 ARG A N 1
ATOM 828 C CA . ARG A 1 111 ? -12.884 -3.285 11.088 1.00 79.81 111 ARG A CA 1
ATOM 829 C C . ARG A 1 111 ? -13.337 -1.899 10.634 1.00 79.81 111 ARG A C 1
ATOM 831 O O . ARG A 1 111 ? -14.495 -1.508 10.804 1.00 79.81 111 ARG A O 1
ATOM 838 N N . ILE A 1 112 ? -12.418 -1.148 10.034 1.00 85.06 112 ILE A N 1
ATOM 839 C CA . ILE A 1 112 ? -12.773 0.090 9.336 1.00 85.06 112 ILE A CA 1
ATOM 840 C C . ILE A 1 112 ? -13.679 -0.226 8.138 1.00 85.06 112 ILE A C 1
ATOM 842 O O . ILE A 1 112 ? -13.616 -1.312 7.560 1.00 85.06 112 ILE A O 1
ATOM 846 N N . THR A 1 113 ? -14.546 0.711 7.762 1.00 88.50 113 THR A N 1
ATOM 847 C CA . THR A 1 113 ? -15.355 0.565 6.547 1.00 88.50 113 THR A CA 1
ATOM 848 C C . THR A 1 113 ? -14.457 0.639 5.316 1.00 88.50 113 THR A C 1
ATOM 850 O O . THR A 1 113 ? -13.484 1.397 5.290 1.00 88.50 113 THR A O 1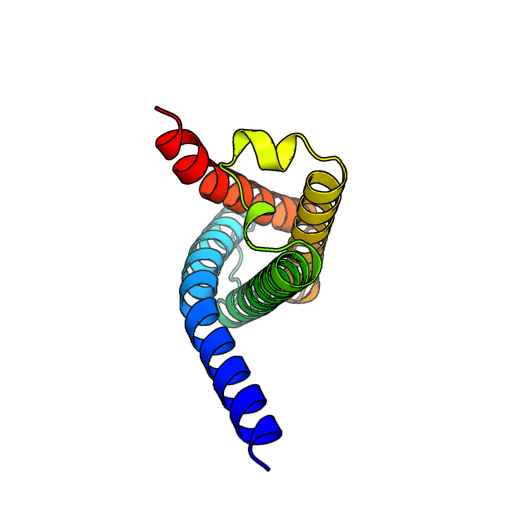
ATOM 853 N N . LEU A 1 114 ? -14.806 -0.117 4.271 1.00 89.19 114 LEU A N 1
ATOM 854 C CA . LEU A 1 114 ? -14.069 -0.097 3.005 1.00 89.19 114 LEU A CA 1
ATOM 855 C C . LEU A 1 114 ? -13.993 1.325 2.418 1.00 89.19 114 LEU A C 1
ATOM 857 O O . LEU A 1 114 ? -12.952 1.723 1.908 1.00 89.19 114 LEU A O 1
ATOM 861 N N . GLY A 1 115 ? -15.062 2.117 2.575 1.00 90.56 115 GLY A N 1
ATOM 862 C CA . GLY A 1 115 ? -15.099 3.515 2.140 1.00 90.56 115 GLY A CA 1
ATOM 863 C C . GLY A 1 115 ? -14.031 4.391 2.803 1.00 90.56 115 GLY A C 1
ATOM 864 O O . GLY A 1 115 ? -13.410 5.207 2.131 1.00 90.56 115 GLY A O 1
ATOM 865 N N . ASN A 1 116 ? -13.737 4.178 4.089 1.00 90.69 116 ASN A N 1
ATOM 866 C CA . ASN A 1 116 ? -12.709 4.951 4.790 1.00 90.69 116 ASN A CA 1
ATOM 867 C C . ASN A 1 116 ? -11.299 4.544 4.349 1.00 90.69 116 ASN A C 1
ATOM 869 O O . ASN A 1 116 ? -10.443 5.409 4.193 1.00 90.69 116 ASN A O 1
ATOM 873 N N . ALA A 1 117 ? -11.074 3.248 4.102 1.00 91.31 117 ALA A N 1
ATOM 874 C CA . ALA A 1 117 ? -9.822 2.763 3.524 1.00 91.31 117 ALA A CA 1
ATOM 875 C C . ALA A 1 117 ? -9.597 3.342 2.115 1.00 91.31 117 ALA A C 1
ATOM 877 O O . ALA A 1 117 ? -8.522 3.868 1.835 1.00 91.31 117 ALA A O 1
ATOM 878 N N . CYS A 1 118 ? -10.632 3.329 1.263 1.00 93.12 118 CYS A N 1
ATOM 879 C CA . CYS A 1 118 ? -10.602 3.959 -0.061 1.00 93.12 118 CYS A CA 1
ATOM 880 C C . CYS A 1 118 ? -10.310 5.459 0.015 1.00 93.12 118 CYS A C 1
ATOM 882 O O . CYS A 1 118 ? -9.490 5.953 -0.752 1.00 93.12 118 CYS A O 1
ATOM 884 N N . LEU A 1 119 ? -10.935 6.180 0.949 1.00 93.81 119 LEU A N 1
ATOM 885 C CA . LEU A 1 119 ? -10.701 7.611 1.126 1.00 93.81 119 LEU A CA 1
ATOM 886 C C . LEU A 1 119 ? -9.241 7.902 1.497 1.00 93.81 119 LEU A C 1
ATOM 888 O O . LEU A 1 119 ? -8.638 8.798 0.915 1.00 93.81 119 LEU A O 1
ATOM 892 N N . CYS A 1 120 ? -8.651 7.132 2.416 1.00 93.62 120 CYS A N 1
ATOM 893 C CA . CYS A 1 120 ? -7.243 7.288 2.784 1.00 93.62 120 CYS A CA 1
ATOM 894 C C . CYS A 1 120 ? -6.303 7.082 1.588 1.00 93.62 120 CYS A C 1
ATOM 896 O O . CYS A 1 120 ? -5.448 7.929 1.332 1.00 93.62 120 CYS A O 1
ATOM 898 N N . VAL A 1 121 ? -6.494 5.994 0.835 1.00 93.69 121 VAL A N 1
ATOM 899 C CA . VAL A 1 121 ? -5.694 5.701 -0.366 1.00 93.69 121 VAL A CA 1
ATOM 900 C C . VAL A 1 121 ? -5.884 6.775 -1.434 1.00 93.69 121 VAL A C 1
ATOM 902 O O . VAL A 1 121 ? -4.906 7.236 -2.015 1.00 93.69 121 VAL A O 1
ATOM 905 N N . GLY A 1 122 ? -7.121 7.228 -1.652 1.00 92.12 122 GLY A N 1
ATOM 906 C CA . GLY A 1 122 ? -7.434 8.288 -2.607 1.00 92.12 122 GLY A CA 1
ATOM 907 C C . GLY A 1 122 ? -6.747 9.611 -2.268 1.00 92.12 122 GLY A C 1
ATOM 908 O O . GLY A 1 122 ? -6.148 10.230 -3.144 1.00 92.12 122 GLY A O 1
ATOM 909 N N . VAL A 1 123 ? -6.761 10.025 -0.996 1.00 93.75 123 VAL A N 1
ATOM 910 C CA . VAL A 1 123 ? -6.055 11.241 -0.554 1.00 93.75 123 VAL A CA 1
ATOM 911 C C . VAL A 1 123 ? -4.550 11.108 -0.777 1.00 93.75 123 VAL A C 1
ATOM 913 O O . VAL A 1 123 ? -3.931 12.028 -1.303 1.00 93.75 123 VAL A O 1
ATOM 916 N N . ILE A 1 124 ? -3.963 9.960 -0.435 1.00 92.19 124 ILE A N 1
ATOM 917 C CA . ILE A 1 124 ? -2.538 9.696 -0.667 1.00 92.19 124 ILE A CA 1
ATOM 918 C C . ILE A 1 124 ? -2.193 9.772 -2.154 1.00 92.19 124 ILE A C 1
ATOM 920 O O . ILE A 1 124 ? -1.218 10.424 -2.519 1.00 92.19 124 ILE A O 1
ATOM 924 N N . ALA A 1 125 ? -3.004 9.158 -3.013 1.00 88.38 125 ALA A N 1
ATOM 925 C CA . ALA A 1 125 ? -2.793 9.177 -4.453 1.00 88.38 125 ALA A CA 1
ATOM 926 C C . ALA A 1 125 ? -2.830 10.599 -5.026 1.00 88.38 125 ALA A C 1
ATOM 928 O O . ALA A 1 125 ? -1.973 10.968 -5.828 1.00 88.38 125 ALA A O 1
ATOM 929 N N . VAL A 1 126 ? -3.788 11.419 -4.581 1.00 88.25 126 VAL A N 1
ATOM 930 C CA . VAL A 1 126 ? -3.865 12.832 -4.972 1.00 88.25 126 VAL A CA 1
ATOM 931 C C . VAL A 1 126 ? -2.619 13.581 -4.504 1.00 88.25 126 VAL A C 1
ATOM 933 O O . VAL A 1 126 ? -1.997 14.272 -5.306 1.00 88.25 126 VAL A O 1
ATOM 936 N N . LEU A 1 127 ? -2.209 13.409 -3.245 1.00 87.38 127 LEU A N 1
ATOM 937 C CA . LEU A 1 127 ? -1.010 14.054 -2.706 1.00 87.38 127 LEU A CA 1
ATOM 938 C C . LEU A 1 127 ? 0.265 13.636 -3.448 1.00 87.38 127 LEU A C 1
ATOM 940 O O . LEU A 1 127 ? 1.132 14.476 -3.665 1.00 87.38 127 LEU A O 1
ATOM 944 N N . ALA A 1 128 ? 0.365 12.377 -3.876 1.00 81.06 128 ALA A N 1
ATOM 945 C CA . ALA A 1 128 ? 1.478 11.884 -4.684 1.00 81.06 128 ALA A CA 1
ATOM 946 C C . ALA A 1 128 ? 1.487 12.478 -6.106 1.00 81.06 128 ALA A C 1
ATOM 948 O O . ALA A 1 128 ? 2.554 12.700 -6.675 1.00 81.06 128 ALA A O 1
ATOM 949 N N . LEU A 1 129 ? 0.316 12.788 -6.671 1.00 77.00 129 LEU A N 1
ATOM 950 C CA . LEU A 1 129 ? 0.184 13.407 -7.994 1.00 77.00 129 LEU A CA 1
ATOM 951 C C . LEU A 1 129 ? 0.519 14.909 -8.010 1.00 77.00 129 LEU A C 1
ATOM 953 O O . LEU A 1 129 ? 0.964 15.411 -9.040 1.00 77.00 129 LEU A O 1
ATOM 957 N N . ILE A 1 130 ? 0.352 15.633 -6.898 1.00 78.38 130 ILE A N 1
ATOM 958 C CA . ILE A 1 130 ? 0.664 17.075 -6.806 1.00 78.38 130 ILE A CA 1
ATOM 959 C C . ILE A 1 130 ? 2.121 17.410 -7.190 1.00 78.38 130 ILE A C 1
ATOM 961 O O . ILE A 1 130 ? 2.310 18.249 -8.075 1.00 78.38 130 ILE A O 1
ATOM 965 N N . PRO A 1 131 ? 3.163 16.793 -6.592 1.00 68.06 131 PRO A N 1
ATOM 966 C CA . PRO A 1 131 ? 4.547 17.085 -6.963 1.00 68.06 131 PRO A CA 1
ATOM 967 C C . PRO A 1 131 ? 4.856 16.687 -8.414 1.00 68.06 131 PRO A C 1
ATOM 969 O O . PRO A 1 131 ? 5.652 17.354 -9.070 1.00 68.06 131 PRO A O 1
ATOM 972 N N . LEU A 1 132 ? 4.181 15.662 -8.948 1.00 60.81 132 LEU A N 1
ATOM 973 C CA . LEU A 1 132 ? 4.302 15.260 -10.353 1.00 60.81 132 LEU A CA 1
ATOM 974 C C . LEU A 1 132 ? 3.715 16.307 -11.313 1.00 60.81 132 LEU A C 1
ATOM 976 O O . LEU A 1 132 ? 4.284 16.543 -12.376 1.00 60.81 132 LEU A O 1
ATOM 980 N N . ALA A 1 133 ? 2.610 16.960 -10.943 1.00 58.19 133 ALA A N 1
ATOM 981 C CA . ALA A 1 133 ? 2.019 18.044 -11.729 1.00 58.19 133 ALA A CA 1
ATOM 982 C C . ALA A 1 133 ? 2.849 19.340 -11.661 1.00 58.19 133 ALA A C 1
ATOM 984 O O . ALA A 1 133 ? 2.918 20.081 -12.641 1.00 58.19 133 ALA A O 1
ATOM 985 N N . GLY A 1 134 ? 3.504 19.603 -10.524 1.00 54.16 134 GLY A N 1
ATOM 986 C CA . GLY A 1 134 ? 4.370 20.771 -10.332 1.00 54.16 134 GLY A CA 1
ATOM 987 C C . GLY A 1 134 ? 5.657 20.744 -11.163 1.00 54.16 134 GLY A C 1
ATOM 988 O O . GLY A 1 134 ? 6.139 21.799 -11.554 1.00 54.16 134 GLY A O 1
ATOM 989 N N . PHE A 1 135 ? 6.176 19.557 -11.493 1.00 51.34 135 PHE A N 1
ATOM 990 C CA . PHE A 1 135 ? 7.400 19.375 -12.292 1.00 51.34 135 PHE A CA 1
ATOM 991 C C . PHE A 1 135 ? 7.192 19.539 -13.815 1.00 51.34 135 PHE A C 1
ATOM 993 O O . PHE A 1 135 ? 8.130 19.385 -14.591 1.00 51.34 135 PHE A O 1
ATOM 1000 N N . SER A 1 136 ? 5.953 19.795 -14.252 1.00 46.47 136 SER A N 1
ATOM 1001 C CA . SER A 1 136 ? 5.534 19.881 -15.661 1.00 46.47 136 SER A CA 1
ATOM 1002 C C . SER A 1 136 ? 5.401 21.323 -16.187 1.00 46.47 136 SER A C 1
ATOM 1004 O O . SER A 1 136 ? 4.956 21.505 -17.323 1.00 46.47 136 SER A O 1
ATOM 1006 N N . ARG A 1 137 ? 5.718 22.337 -15.378 1.00 44.44 137 ARG A N 1
ATOM 1007 C CA . ARG A 1 137 ? 5.795 23.744 -15.799 1.00 44.44 137 ARG A CA 1
ATOM 1008 C C . ARG A 1 137 ? 7.244 24.189 -15.846 1.00 44.44 137 ARG A C 1
ATOM 1010 O O . ARG A 1 137 ? 7.549 24.987 -16.754 1.00 44.44 137 ARG A O 1
#